Protein AF-A0AA50UV66-F1 (afdb_monomer)

Radius of gyration: 9.88 Å; Cα contacts (8 Å, |Δi|>4): 54; chains: 1; bounding box: 24×19×21 Å

InterPro domains:
  IPR000668 Peptidase C1A, papain C-terminal [PF00112] (1-47)
  IPR013128 Peptidase C1A [PTHR12411] (1-47)
  IPR038765 Papain-like cysteine peptidase superfamily [SSF54001] (1-47)

Solvent-accessible surface area (backbone atoms only — not comparable to full-atom values): 2908 Å² total; per-residue (Å²): 63,58,66,47,39,57,25,75,60,77,33,52,34,88,79,42,65,51,72,69,36,48,54,52,36,33,62,76,68,73,49,78,78,51,60,90,80,35,56,77,75,94,66,79,57,89,107

pLDDT: mean 82.31, std 6.25, range [66.25, 91.0]

Sequence (47 aa):
QNLIDCSAYGNNGSNGGLMDNAFKYI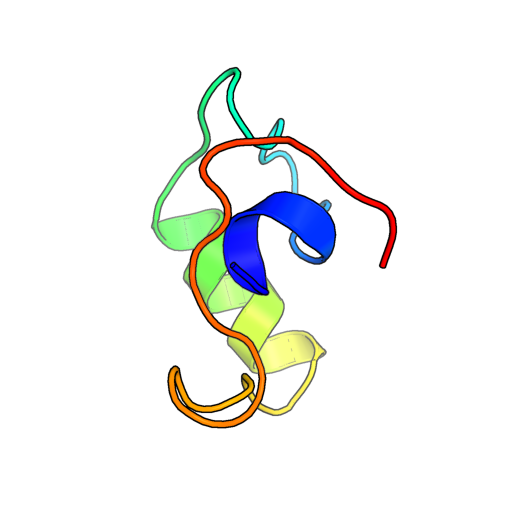KDNRGIDTERAYPYEAVDDKC

Structure (mmCIF, N/CA/C/O backbone):
data_AF-A0AA50UV66-F1
#
_entry.id   AF-A0AA50UV66-F1
#
loop_
_atom_site.group_PDB
_atom_site.id
_atom_site.type_symbol
_atom_site.label_atom_id
_atom_site.label_alt_id
_atom_site.label_comp_id
_atom_site.label_asym_id
_atom_site.label_entity_id
_atom_site.label_seq_id
_atom_site.pdbx_PDB_ins_code
_atom_site.Cartn_x
_atom_site.Cartn_y
_atom_site.Cartn_z
_atom_site.occupancy
_atom_site.B_iso_or_equiv
_atom_site.auth_seq_id
_atom_site.auth_comp_id
_atom_site.auth_asym_id
_atom_site.auth_atom_id
_atom_site.pdbx_PDB_model_num
A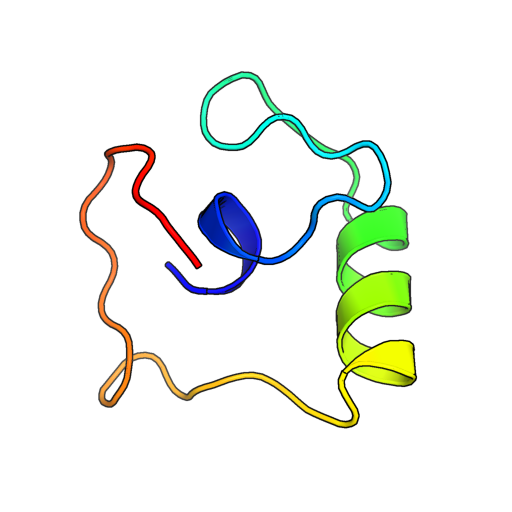TOM 1 N N . GLN A 1 1 ? -0.534 -5.772 -5.690 1.00 81.56 1 GLN A N 1
ATOM 2 C CA . GLN A 1 1 ? 0.032 -4.485 -6.168 1.00 81.56 1 GLN A CA 1
ATOM 3 C C . GLN A 1 1 ? -0.534 -3.254 -5.445 1.00 81.56 1 GLN A C 1
ATOM 5 O O . GLN A 1 1 ? 0.241 -2.386 -5.081 1.00 81.56 1 GLN A O 1
ATOM 10 N N . ASN A 1 2 ? -1.832 -3.213 -5.122 1.00 80.56 2 ASN A N 1
ATOM 11 C CA . ASN A 1 2 ? -2.524 -2.084 -4.470 1.00 80.56 2 ASN A CA 1
ATOM 12 C C . ASN A 1 2 ? -1.749 -1.328 -3.349 1.00 80.56 2 ASN A C 1
ATOM 14 O O . ASN A 1 2 ? -1.734 -0.104 -3.342 1.00 80.56 2 ASN A O 1
ATOM 18 N N . LEU A 1 3 ? -1.038 -2.008 -2.434 1.00 79.19 3 LEU A N 1
ATOM 19 C CA . LEU A 1 3 ? -0.239 -1.312 -1.405 1.00 79.19 3 LEU A CA 1
ATOM 20 C C . LEU A 1 3 ? 0.939 -0.510 -1.976 1.00 79.19 3 LEU A C 1
ATOM 22 O O . LEU A 1 3 ? 1.285 0.523 -1.417 1.00 79.19 3 LEU A O 1
ATOM 26 N N . ILE A 1 4 ? 1.573 -0.974 -3.045 1.00 81.00 4 ILE A N 1
ATOM 27 C CA . ILE A 1 4 ? 2.736 -0.314 -3.651 1.00 81.00 4 ILE A CA 1
ATOM 28 C C . ILE A 1 4 ? 2.293 1.000 -4.299 1.00 81.00 4 ILE A C 1
ATOM 30 O O . ILE A 1 4 ? 2.905 2.034 -4.043 1.00 81.00 4 ILE A O 1
ATOM 34 N N . ASP A 1 5 ? 1.167 0.966 -5.012 1.00 80.19 5 ASP A N 1
ATOM 35 C CA . ASP A 1 5 ? 0.703 2.098 -5.818 1.00 80.19 5 ASP A CA 1
ATOM 36 C C . ASP A 1 5 ? -0.182 3.073 -5.030 1.00 80.19 5 ASP A C 1
ATOM 38 O O . ASP A 1 5 ? -0.119 4.285 -5.227 1.00 80.19 5 ASP A O 1
ATOM 42 N N . CYS A 1 6 ? -1.003 2.569 -4.103 1.00 79.75 6 CYS A N 1
ATOM 43 C CA . CYS A 1 6 ? -2.026 3.372 -3.429 1.00 79.75 6 CYS A CA 1
ATOM 44 C C . CYS A 1 6 ? -1.660 3.791 -1.997 1.00 79.75 6 CYS A C 1
ATOM 46 O O . CYS A 1 6 ? -2.281 4.709 -1.453 1.00 79.75 6 CYS A O 1
ATOM 48 N N . SER A 1 7 ? -0.670 3.160 -1.347 1.00 75.62 7 SER A N 1
ATOM 49 C CA . SER A 1 7 ? -0.346 3.464 0.058 1.00 75.62 7 SER A CA 1
ATOM 50 C C . SER A 1 7 ? 0.646 4.625 0.216 1.00 75.62 7 SER A C 1
ATOM 52 O O . SER A 1 7 ? 1.705 4.494 0.822 1.00 75.62 7 SER A O 1
ATOM 54 N N . ALA A 1 8 ? 0.267 5.827 -0.233 1.00 69.69 8 ALA A N 1
ATOM 55 C CA . ALA A 1 8 ? 1.071 7.057 -0.106 1.00 69.69 8 ALA A CA 1
ATOM 56 C C . ALA A 1 8 ? 1.253 7.576 1.350 1.00 69.69 8 ALA A C 1
ATOM 58 O O . ALA A 1 8 ? 1.540 8.748 1.589 1.00 69.69 8 ALA A O 1
ATOM 59 N N . TYR A 1 9 ? 1.117 6.705 2.354 1.00 69.62 9 TYR A N 1
ATOM 60 C CA . TYR A 1 9 ? 1.262 6.974 3.789 1.00 69.62 9 TYR A CA 1
ATOM 61 C C . TYR A 1 9 ? 2.731 6.960 4.244 1.00 69.62 9 TYR A C 1
ATOM 63 O O . TYR A 1 9 ? 3.055 6.444 5.310 1.00 69.62 9 TYR A O 1
ATOM 71 N N . GLY A 1 10 ? 3.637 7.504 3.432 1.00 66.25 10 GLY A N 1
ATOM 72 C CA . GLY A 1 10 ? 5.082 7.425 3.669 1.00 66.25 10 GLY A CA 1
ATOM 73 C C . GLY A 1 10 ? 5.724 6.109 3.216 1.00 66.25 10 GLY A C 1
ATOM 74 O O . GLY A 1 10 ? 6.876 5.857 3.563 1.00 66.25 10 GLY A O 1
ATOM 75 N N . ASN A 1 11 ? 5.005 5.281 2.450 1.00 73.50 11 ASN A N 1
ATOM 76 C CA . ASN A 1 11 ? 5.617 4.229 1.639 1.00 73.50 11 ASN A CA 1
ATOM 77 C C . ASN A 1 11 ? 5.980 4.810 0.267 1.00 73.50 11 ASN A C 1
ATOM 79 O O . ASN A 1 11 ? 5.255 5.656 -0.254 1.00 73.50 11 ASN A O 1
ATOM 83 N N . ASN A 1 12 ? 7.095 4.362 -0.306 1.00 78.19 12 ASN A N 1
ATOM 84 C CA . ASN A 1 12 ? 7.637 4.864 -1.571 1.00 78.19 12 ASN A CA 1
ATOM 85 C C . ASN A 1 12 ? 7.613 3.784 -2.660 1.00 78.19 12 ASN A C 1
ATOM 87 O O . ASN A 1 12 ? 8.611 3.593 -3.358 1.00 78.19 12 ASN A O 1
ATOM 91 N N . GLY A 1 13 ? 6.507 3.042 -2.755 1.00 76.75 13 GLY A N 1
ATOM 92 C CA . GLY A 1 13 ? 6.360 1.942 -3.705 1.00 76.75 13 GLY A CA 1
ATO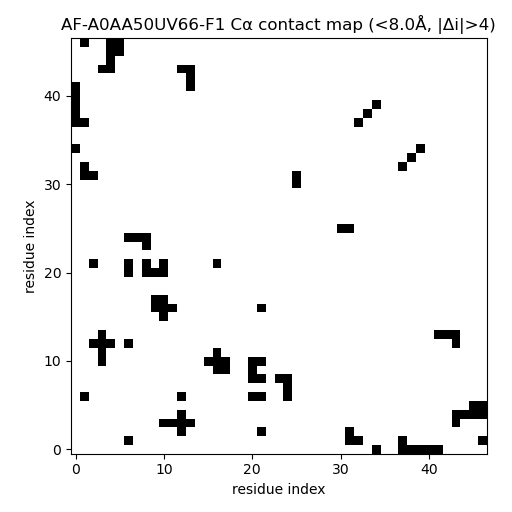M 93 C C . GLY A 1 13 ? 7.538 0.966 -3.642 1.00 76.75 13 GLY A C 1
ATOM 94 O O . GLY A 1 13 ? 7.907 0.469 -2.570 1.00 76.75 13 GLY A O 1
ATOM 95 N N . SER A 1 14 ? 8.174 0.746 -4.785 1.00 72.31 14 SER A N 1
ATOM 96 C CA . SER A 1 14 ? 9.323 -0.144 -4.971 1.00 72.31 14 SER A CA 1
ATOM 97 C C . SER A 1 14 ? 10.591 0.317 -4.242 1.00 72.31 14 SER A C 1
ATOM 99 O O . SER A 1 14 ? 11.495 -0.485 -4.015 1.00 72.31 14 SER A O 1
ATOM 101 N N . ASN A 1 15 ? 10.660 1.581 -3.810 1.00 76.44 15 ASN A N 1
ATOM 102 C CA . ASN A 1 15 ? 11.775 2.110 -3.014 1.00 76.44 15 ASN A CA 1
ATOM 103 C C . ASN A 1 15 ? 11.654 1.780 -1.514 1.00 76.44 15 ASN A C 1
ATOM 105 O O . ASN A 1 15 ? 12.512 2.174 -0.721 1.00 76.44 15 ASN A O 1
ATOM 109 N N . GLY A 1 16 ? 10.604 1.053 -1.122 1.00 74.19 16 GLY A N 1
ATOM 110 C CA . GLY A 1 16 ? 10.406 0.546 0.229 1.00 74.19 16 GLY A CA 1
ATOM 111 C C . GLY A 1 16 ? 9.356 1.307 1.036 1.00 74.19 16 GLY A C 1
ATOM 112 O O . GLY A 1 16 ? 8.920 2.409 0.700 1.00 74.19 16 GLY A O 1
ATOM 113 N N . GLY A 1 17 ? 8.940 0.691 2.139 1.00 82.88 17 GLY A N 1
ATOM 114 C CA . GLY A 1 17 ? 7.900 1.193 3.029 1.00 82.88 17 GLY A CA 1
ATOM 115 C C . GLY A 1 17 ? 7.869 0.431 4.351 1.00 82.88 17 GLY A C 1
ATOM 116 O O . GLY A 1 17 ? 8.599 -0.544 4.537 1.00 82.88 17 GLY A O 1
ATOM 117 N N . LEU A 1 18 ? 7.024 0.884 5.276 1.00 86.44 18 LEU A N 1
ATOM 118 C CA . LEU A 1 18 ? 6.811 0.247 6.576 1.00 86.44 18 LEU A CA 1
ATOM 119 C C . LEU A 1 18 ? 5.455 -0.457 6.608 1.00 86.44 18 LEU A C 1
ATOM 121 O O . LEU A 1 18 ? 4.445 0.078 6.146 1.00 86.44 18 LEU A O 1
ATOM 125 N N . MET A 1 19 ? 5.413 -1.636 7.229 1.00 84.75 19 MET A N 1
ATOM 126 C CA . MET A 1 19 ? 4.183 -2.420 7.377 1.00 84.75 19 MET A CA 1
ATOM 127 C C . MET A 1 19 ? 3.093 -1.639 8.131 1.00 84.75 19 MET A C 1
ATOM 129 O O . MET A 1 19 ? 1.926 -1.685 7.748 1.00 84.75 19 MET A O 1
ATOM 133 N N . ASP A 1 20 ? 3.473 -0.839 9.131 1.00 87.25 20 ASP A N 1
ATOM 134 C CA . ASP A 1 20 ? 2.541 -0.007 9.905 1.00 87.25 20 ASP A CA 1
ATOM 135 C C . ASP A 1 20 ? 1.824 1.040 9.039 1.00 87.25 20 ASP A C 1
ATOM 137 O O . ASP A 1 20 ? 0.627 1.289 9.210 1.00 87.25 20 ASP A O 1
ATOM 141 N N . ASN A 1 21 ? 2.525 1.607 8.054 1.00 86.06 21 ASN A N 1
ATOM 142 C CA . ASN A 1 21 ? 1.938 2.547 7.100 1.00 86.06 21 ASN A CA 1
ATOM 143 C C . ASN A 1 21 ? 0.937 1.844 6.176 1.00 86.06 21 ASN A C 1
ATOM 145 O O . ASN A 1 21 ? -0.115 2.406 5.872 1.00 86.06 21 ASN A O 1
ATOM 149 N N . ALA A 1 22 ? 1.224 0.601 5.772 1.00 85.62 22 ALA A N 1
ATOM 150 C CA . ALA A 1 22 ? 0.291 -0.205 4.987 1.00 85.62 22 ALA A CA 1
ATOM 151 C C . ALA A 1 22 ? -0.986 -0.526 5.782 1.00 85.62 22 ALA A C 1
ATOM 153 O O . ALA A 1 22 ? -2.090 -0.387 5.258 1.00 85.62 22 ALA A O 1
ATOM 154 N N . PHE A 1 23 ? -0.872 -0.873 7.068 1.00 87.50 23 PHE A N 1
ATOM 155 C CA . PHE A 1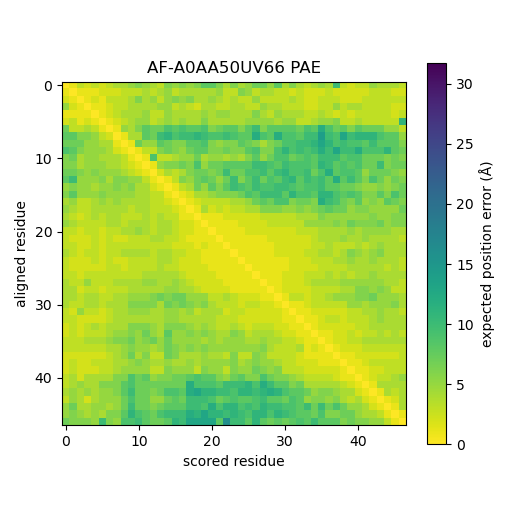 23 ? -2.048 -1.091 7.917 1.00 87.50 23 PHE A CA 1
ATOM 156 C C . PHE A 1 23 ? -2.876 0.181 8.112 1.00 87.50 23 PHE A C 1
ATOM 158 O O . PHE A 1 23 ? -4.109 0.124 8.094 1.00 87.50 23 PHE A O 1
ATOM 165 N N . LYS A 1 24 ? -2.218 1.337 8.254 1.00 87.81 24 LYS A N 1
ATOM 166 C CA . LYS A 1 24 ? -2.901 2.633 8.320 1.00 87.81 24 LYS A CA 1
ATOM 167 C C . LYS A 1 24 ? -3.652 2.941 7.024 1.00 87.81 24 LYS A C 1
ATOM 169 O O . LYS A 1 24 ? -4.823 3.302 7.090 1.00 87.81 24 LYS A O 1
ATOM 174 N N . TYR A 1 25 ? -3.020 2.713 5.872 1.00 88.31 25 TYR A N 1
ATOM 175 C CA . TYR A 1 25 ? -3.669 2.843 4.569 1.00 88.31 25 TYR A CA 1
ATOM 176 C C . TYR A 1 25 ? -4.920 1.965 4.469 1.00 88.31 25 TYR A C 1
ATOM 178 O O . TYR A 1 25 ? -5.983 2.479 4.147 1.00 88.31 25 TYR A O 1
ATOM 186 N N . ILE A 1 26 ? -4.841 0.674 4.811 1.00 88.06 26 ILE A N 1
ATOM 187 C CA . ILE A 1 26 ? -5.995 -0.243 4.719 1.00 88.06 26 ILE A CA 1
ATOM 188 C C . ILE A 1 26 ? -7.163 0.250 5.583 1.00 88.06 26 ILE A C 1
ATOM 190 O O . ILE A 1 26 ? -8.323 0.180 5.168 1.00 88.06 26 ILE A O 1
ATOM 194 N N . LYS A 1 27 ? -6.867 0.766 6.782 1.00 88.62 27 LYS A N 1
ATOM 195 C CA . LYS A 1 27 ? -7.882 1.314 7.687 1.00 88.62 27 LYS A CA 1
ATOM 196 C C . LYS A 1 27 ? -8.568 2.548 7.096 1.00 88.62 27 LYS A C 1
ATOM 198 O O . LYS A 1 27 ? -9.794 2.638 7.157 1.00 88.62 27 LYS A O 1
ATOM 203 N N . ASP A 1 28 ? -7.798 3.464 6.520 1.00 88.50 28 ASP A N 1
ATOM 204 C CA . ASP A 1 28 ? -8.317 4.718 5.966 1.00 88.50 28 ASP A CA 1
ATOM 205 C C . ASP A 1 28 ? -9.022 4.500 4.612 1.00 88.50 28 ASP A C 1
ATOM 207 O O . ASP A 1 28 ? -10.100 5.049 4.383 1.00 88.50 28 ASP A O 1
ATOM 211 N N . ASN A 1 29 ? -8.481 3.619 3.764 1.00 87.81 29 ASN A N 1
ATOM 212 C CA . ASN A 1 29 ? -9.052 3.184 2.483 1.00 87.81 29 ASN A CA 1
ATOM 213 C C . ASN A 1 29 ? -10.276 2.260 2.649 1.00 87.81 29 ASN A C 1
ATOM 215 O O . ASN A 1 29 ? -10.958 1.937 1.680 1.00 87.81 29 ASN A O 1
ATOM 219 N N . ARG A 1 30 ? -10.582 1.844 3.888 1.00 89.38 30 ARG A N 1
ATOM 220 C CA . ARG A 1 30 ? -11.685 0.932 4.251 1.00 89.38 30 ARG A CA 1
ATOM 221 C C . ARG A 1 30 ? -11.623 -0.427 3.550 1.00 89.38 30 ARG A C 1
ATOM 223 O O . ARG A 1 30 ? -12.655 -1.065 3.341 1.00 89.38 30 ARG 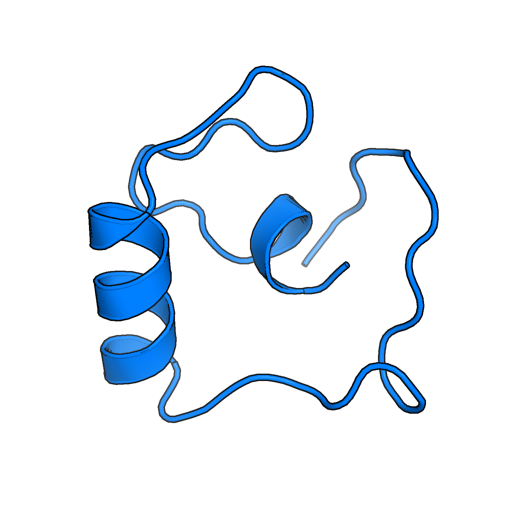A O 1
ATOM 230 N N . GLY A 1 31 ? -10.422 -0.887 3.223 1.00 87.56 31 GLY A N 1
ATOM 231 C CA . GLY A 1 31 ? -10.208 -2.153 2.541 1.00 87.56 31 GLY A CA 1
ATOM 232 C C . GLY A 1 31 ? -8.979 -2.149 1.645 1.00 87.56 31 GLY A C 1
ATOM 233 O O . GLY A 1 31 ? -8.233 -1.172 1.565 1.00 87.56 31 GLY A O 1
ATOM 234 N N . ILE A 1 32 ? -8.782 -3.283 0.984 1.00 91.00 32 ILE A N 1
ATOM 235 C CA . ILE A 1 32 ? -7.744 -3.513 -0.014 1.00 91.00 32 ILE A CA 1
ATOM 236 C C . ILE A 1 32 ? -8.273 -4.498 -1.053 1.00 91.00 32 ILE A C 1
ATOM 238 O O . ILE A 1 32 ? -9.053 -5.397 -0.721 1.00 91.00 32 ILE A O 1
ATOM 242 N N . ASP A 1 33 ? -7.840 -4.334 -2.298 1.00 90.62 33 ASP A N 1
ATOM 243 C CA . ASP A 1 33 ? -8.193 -5.257 -3.367 1.00 90.62 33 ASP A CA 1
ATOM 244 C C . ASP A 1 33 ? -7.561 -6.637 -3.166 1.00 90.62 33 ASP A C 1
ATOM 246 O O . ASP A 1 33 ? -6.434 -6.790 -2.692 1.00 90.62 33 ASP A O 1
ATOM 250 N N . THR A 1 34 ? -8.301 -7.673 -3.559 1.00 88.62 34 THR A N 1
ATOM 251 C CA . THR A 1 34 ? -7.765 -9.038 -3.606 1.00 88.62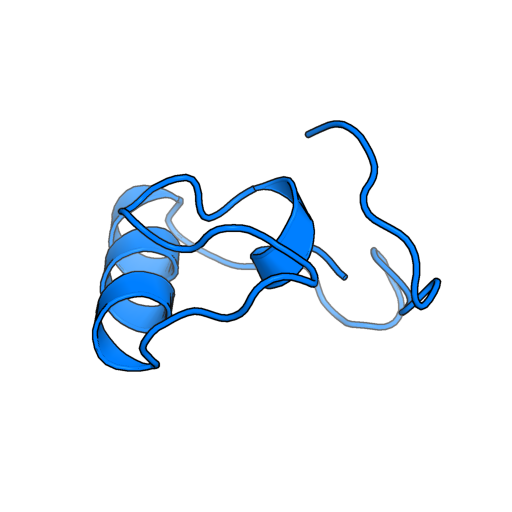 34 THR A CA 1
ATOM 252 C C . THR A 1 34 ? -6.7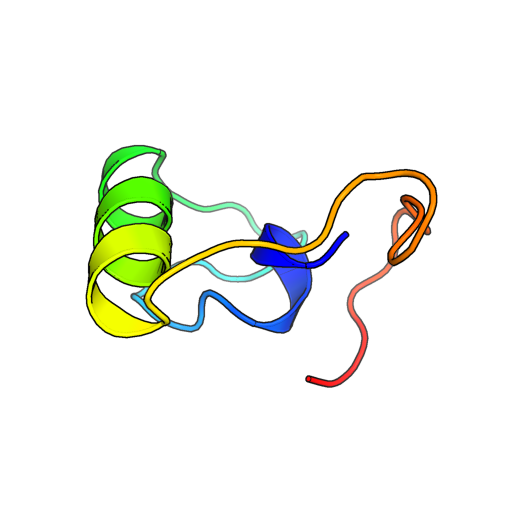12 -9.162 -4.704 1.00 88.62 34 THR A C 1
ATOM 254 O O . THR A 1 34 ? -6.856 -8.541 -5.753 1.00 88.62 34 THR A O 1
ATOM 257 N N . GLU A 1 35 ? -5.748 -10.068 -4.543 1.00 86.00 35 GLU A N 1
ATOM 258 C CA . GLU A 1 35 ? -4.699 -10.319 -5.548 1.00 86.00 35 GLU A CA 1
ATOM 259 C C . GLU A 1 35 ? -5.256 -10.653 -6.943 1.00 86.00 35 GLU A C 1
ATOM 261 O O . GLU A 1 35 ? -4.694 -10.269 -7.958 1.00 86.00 35 GLU A O 1
ATOM 266 N N . ARG A 1 36 ? -6.414 -11.319 -7.018 1.00 86.69 36 ARG A N 1
ATOM 267 C CA . ARG A 1 36 ? -7.073 -11.612 -8.301 1.00 86.69 36 ARG A CA 1
ATOM 268 C C . ARG A 1 36 ? -7.598 -10.355 -9.006 1.00 86.69 36 ARG A C 1
ATOM 270 O O . ARG A 1 36 ? -7.703 -10.354 -10.225 1.00 86.69 36 ARG A O 1
ATOM 277 N N . ALA A 1 37 ? -8.001 -9.344 -8.239 1.00 87.75 37 ALA A N 1
ATOM 278 C CA . ALA A 1 37 ? -8.537 -8.088 -8.758 1.00 87.75 37 ALA A CA 1
ATOM 279 C C . ALA A 1 37 ? -7.428 -7.066 -9.043 1.00 87.75 37 ALA A C 1
ATOM 281 O O . ALA A 1 37 ? -7.581 -6.272 -9.963 1.00 87.75 37 ALA A O 1
ATOM 282 N N . TYR A 1 38 ? -6.325 -7.115 -8.286 1.00 85.38 38 TYR A N 1
ATOM 283 C CA . TYR A 1 38 ? -5.172 -6.231 -8.461 1.00 85.38 38 TYR A CA 1
ATOM 284 C C . TYR A 1 38 ? -3.844 -7.017 -8.339 1.00 85.38 38 TYR A C 1
ATOM 286 O O . TYR A 1 38 ? -3.174 -6.945 -7.294 1.00 85.38 38 TYR A O 1
ATOM 294 N N . PRO A 1 39 ? -3.475 -7.772 -9.395 1.00 89.75 39 PRO A N 1
ATOM 295 C CA . PRO A 1 39 ? -2.300 -8.643 -9.418 1.00 89.75 39 PRO A CA 1
ATOM 296 C C . PRO A 1 39 ? -0.994 -7.876 -9.244 1.00 89.75 39 PRO A C 1
ATOM 298 O O . PRO A 1 39 ? -0.915 -6.699 -9.577 1.00 89.75 39 PRO A O 1
ATOM 301 N N . TYR A 1 40 ? 0.036 -8.541 -8.734 1.00 85.94 40 TYR A N 1
ATOM 302 C CA . TYR A 1 40 ? 1.389 -8.002 -8.633 1.00 85.94 40 TYR A CA 1
ATOM 303 C C . TYR A 1 40 ? 2.071 -7.824 -9.996 1.00 85.94 40 TYR A C 1
ATOM 305 O O . TYR A 1 40 ? 2.181 -8.780 -10.764 1.00 85.94 40 TYR A O 1
ATOM 313 N N . GLU A 1 41 ? 2.594 -6.622 -10.253 1.00 86.12 41 GLU A N 1
ATOM 314 C CA . GLU A 1 41 ? 3.249 -6.269 -11.523 1.00 86.12 41 GLU A CA 1
ATOM 315 C C . GLU A 1 41 ? 4.754 -5.995 -11.376 1.00 86.12 41 GLU A C 1
ATOM 317 O O . GLU A 1 41 ? 5.467 -5.892 -12.372 1.00 86.12 41 GLU A O 1
ATOM 322 N N . ALA A 1 42 ? 5.261 -5.933 -10.139 1.00 81.81 42 ALA A N 1
ATOM 323 C CA . ALA A 1 42 ? 6.670 -5.666 -9.824 1.00 81.81 42 ALA A CA 1
ATOM 324 C C . ALA A 1 42 ? 7.223 -4.336 -10.378 1.00 81.81 42 ALA A C 1
ATOM 326 O O . ALA A 1 42 ? 8.436 -4.170 -10.505 1.00 81.81 42 ALA A O 1
ATOM 327 N N . VAL A 1 43 ? 6.335 -3.391 -10.677 1.00 81.44 43 VAL A N 1
ATOM 328 C CA . VAL A 1 43 ? 6.635 -2.017 -11.087 1.00 81.44 43 VAL A CA 1
ATOM 329 C C . VAL A 1 43 ? 5.769 -1.056 -10.274 1.00 81.44 43 VAL A C 1
ATOM 331 O O . VAL A 1 43 ? 4.742 -1.472 -9.746 1.00 81.44 43 VAL A O 1
ATOM 334 N N . ASP A 1 44 ? 6.188 0.204 -10.154 1.00 75.88 44 ASP A N 1
ATOM 335 C CA . ASP A 1 44 ? 5.349 1.261 -9.579 1.00 75.88 44 ASP A CA 1
ATOM 336 C C . ASP A 1 44 ? 4.385 1.773 -10.657 1.00 75.88 44 ASP A C 1
ATOM 338 O O . ASP A 1 44 ? 4.840 2.218 -11.717 1.00 75.88 44 ASP A O 1
ATOM 342 N N . ASP A 1 45 ? 3.083 1.748 -10.382 1.00 75.75 45 ASP A N 1
ATOM 343 C CA . ASP A 1 45 ? 2.051 2.310 -11.260 1.00 75.75 45 ASP A CA 1
ATOM 344 C C . ASP A 1 45 ? 1.158 3.314 -10.508 1.00 75.75 45 ASP A C 1
ATOM 346 O O . ASP A 1 45 ? 1.305 3.562 -9.306 1.00 75.75 45 ASP A O 1
ATOM 350 N N . LYS A 1 46 ? 0.261 3.985 -11.231 1.00 76.94 46 LYS A N 1
ATOM 351 C CA . LYS A 1 46 ? -0.674 4.947 -10.655 1.00 76.94 46 LYS A CA 1
ATOM 352 C C . LYS A 1 46 ? -1.874 4.245 -10.028 1.00 76.94 46 LYS A C 1
ATOM 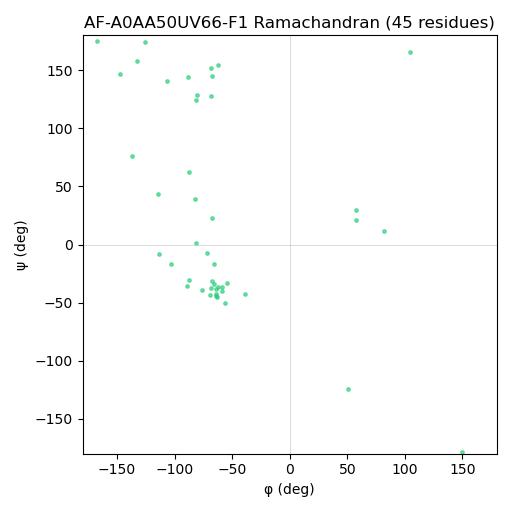354 O O . LYS A 1 46 ? -2.594 3.501 -10.690 1.00 76.94 46 LYS A O 1
ATOM 359 N N . CYS A 1 47 ? -2.134 4.617 -8.779 1.00 77.69 47 CYS A N 1
ATOM 360 C CA . CYS A 1 47 ? -3.470 4.628 -8.198 1.00 77.69 47 CYS A CA 1
ATOM 361 C C . CYS A 1 47 ? -4.245 5.873 -8.700 1.00 77.69 47 CYS A C 1
ATOM 363 O O . CYS A 1 47 ? -5.466 5.760 -8.912 1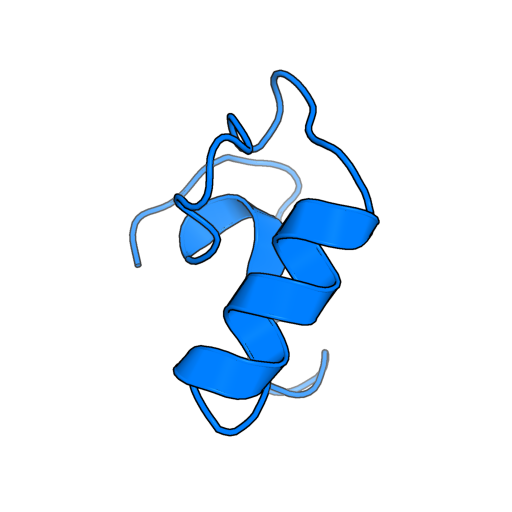.00 77.69 47 CYS A O 1
#

Nearest PDB structures (foldseek):
  5i4h-assembly1_A  TM=9.999E-01  e=1.533E-04  Homo sapiens
  2f7d-assembly1_A  TM=9.966E-01  e=5.515E-04  Oryctolagus cuniculus
  3hwn-assembly1_A  TM=9.917E-01  e=7.870E-04  Homo sapiens
  2fo5-assembly4_D  TM=9.795E-01  e=7.329E-04  Hordeum vulgare
  1s4v-assembly1_A  TM=9.798E-01  e=1.984E-03  Ricinus communis

Secondary structure (DSSP, 8-state):
-HHHHH-TTT--GGG---HHHHHHHHHHTT----TTTS---SS----

Organism: NCBI:txid3446909

Mean predicted aligned error: 4.59 Å

Foldseek 3Di:
DCCLAPLPQQAPRLVGDDPVSSVVSCVVVVHDDDCVVPPDDSDHDHD